Protein AF-A0A1Q5CPW5-F1 (afdb_monomer)

Sequence (130 aa):
MGAISALWARVFDKDPVELLDALRTECDSKAVVSPAGRVMVPNAYDVALAGAVHDELTRRGGRVGPVLTDSLARHAERRGYEWAGPLAVHVTRSDDVPGGRYRVASGVLPHVSADGFPHAESPSGPGGGS

Secondary structure (DSSP, 8-state):
--HHHHHHTTT-SS-HHHHHHHHHHHHHHT-EE-TTS-EEE-SEEEEEEEHHHHHHHHHTT--HHHHHHHHHHHHHHHHT-EESSS-EEEEEEES--TTSSEEEEEE--SS--TT---------PPP---

Mean predicted aligned error: 9.99 Å

pLDDT: mean 78.68, std 18.06, range [39.34, 98.12]

Solvent-accessible surface area (backbone atoms only — not comparable to full-atom values): 7778 Å² total; per-residue (Å²): 140,68,75,64,64,62,61,40,52,73,74,27,98,72,50,51,58,54,61,55,47,52,51,49,48,52,45,62,74,53,50,42,77,43,99,86,74,46,42,32,24,58,12,33,34,45,35,36,22,21,51,75,56,40,52,51,42,53,76,72,70,53,70,58,41,65,54,54,40,52,53,49,53,56,46,31,60,77,71,65,46,40,58,52,47,66,82,36,42,37,70,44,74,29,90,86,41,88,95,45,68,57,50,78,49,74,41,73,44,96,73,68,48,69,86,54,68,77,74,78,73,72,83,77,73,84,86,83,91,133

Foldseek 3Di:
DDDQVVLQCVLDVDDPPVLLVQLLVQQVVQWDQDPVRATEGFQEKEKEFEPSSVVSCVVSPHPPFVVSQVSNVVSCVVVRYDYLEHHGYEYHYDNPPPPDRMDMDGHHDHDDDNPPDPPPPPPPDDDDDD

Structure (mmCIF, N/CA/C/O backbone):
data_AF-A0A1Q5CPW5-F1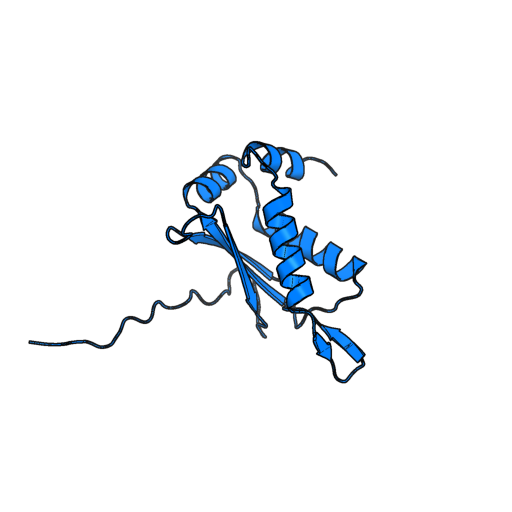
#
_entry.id   AF-A0A1Q5CPW5-F1
#
loop_
_atom_site.group_PDB
_atom_site.id
_atom_site.type_symbol
_atom_site.label_atom_id
_atom_site.label_alt_id
_atom_site.label_comp_id
_atom_site.label_asym_id
_atom_site.label_entity_id
_atom_site.label_seq_id
_atom_site.pdbx_PDB_ins_code
_atom_site.Cartn_x
_atom_site.Cartn_y
_atom_site.Cartn_z
_atom_site.occupancy
_atom_site.B_iso_or_equiv
_atom_site.auth_seq_id
_atom_site.auth_comp_id
_atom_site.auth_asym_id
_atom_site.auth_atom_id
_atom_site.pdbx_PDB_model_num
ATOM 1 N N . MET A 1 1 ? -0.457 12.498 -16.054 1.00 46.72 1 MET A N 1
ATOM 2 C CA . MET A 1 1 ? -0.665 11.035 -15.948 1.00 46.72 1 MET A CA 1
ATOM 3 C C . MET A 1 1 ? -0.018 10.388 -17.168 1.00 46.72 1 MET A C 1
ATOM 5 O O . MET A 1 1 ? -0.587 10.539 -18.234 1.00 46.72 1 MET A O 1
ATOM 9 N N . GLY A 1 2 ? 1.174 9.774 -17.088 1.00 51.56 2 GLY A N 1
ATOM 10 C CA . GLY A 1 2 ? 1.683 9.061 -18.281 1.00 51.56 2 GLY A CA 1
ATOM 11 C C . GLY A 1 2 ? 3.152 8.628 -18.361 1.00 51.56 2 GLY A C 1
ATOM 12 O O . GLY A 1 2 ? 3.454 7.785 -19.191 1.00 51.56 2 GLY A O 1
ATOM 13 N N . ALA A 1 3 ? 4.076 9.126 -17.534 1.00 53.44 3 ALA A N 1
ATOM 14 C CA . ALA A 1 3 ? 5.494 8.761 -17.710 1.00 53.44 3 ALA A CA 1
ATOM 15 C C . ALA A 1 3 ? 5.885 7.425 -17.042 1.00 53.44 3 ALA A C 1
ATOM 17 O O . ALA A 1 3 ? 6.759 6.710 -17.522 1.00 53.44 3 ALA A O 1
ATOM 18 N N . ILE A 1 4 ? 5.221 7.069 -15.942 1.00 52.56 4 ILE A N 1
ATOM 19 C CA . ILE A 1 4 ? 5.583 5.913 -15.107 1.00 52.56 4 ILE A CA 1
ATOM 20 C C . ILE A 1 4 ? 4.935 4.606 -15.572 1.00 52.56 4 ILE A C 1
ATOM 22 O O . ILE A 1 4 ? 5.603 3.582 -15.573 1.00 52.56 4 ILE A O 1
ATOM 26 N N . SER A 1 5 ? 3.695 4.613 -16.067 1.00 55.38 5 SER A N 1
ATOM 27 C CA . SER A 1 5 ? 3.067 3.393 -16.606 1.00 55.38 5 SER A CA 1
ATOM 28 C C . SER A 1 5 ? 3.846 2.810 -17.792 1.00 55.38 5 SER A C 1
ATOM 30 O O . SER A 1 5 ? 4.006 1.596 -17.889 1.00 55.38 5 SER A O 1
ATOM 32 N N . ALA A 1 6 ? 4.398 3.671 -18.652 1.00 55.09 6 ALA A N 1
ATOM 33 C CA . ALA A 1 6 ? 5.160 3.268 -19.833 1.00 55.09 6 ALA A CA 1
ATOM 34 C C . ALA A 1 6 ? 6.502 2.593 -19.496 1.00 55.09 6 ALA A C 1
ATOM 36 O O . ALA A 1 6 ? 6.938 1.691 -20.211 1.00 55.09 6 ALA A O 1
ATOM 37 N N . LEU A 1 7 ? 7.148 3.008 -18.402 1.00 58.81 7 LEU A N 1
ATOM 38 C CA . LEU A 1 7 ? 8.423 2.445 -17.956 1.00 58.81 7 LEU A CA 1
ATOM 39 C C . LEU A 1 7 ? 8.261 1.008 -17.450 1.00 58.81 7 LEU A C 1
ATOM 41 O O . LEU A 1 7 ? 9.077 0.135 -17.735 1.00 58.81 7 LEU A O 1
ATOM 45 N N . TRP A 1 8 ? 7.170 0.781 -16.729 1.00 57.81 8 TRP A N 1
ATOM 46 C CA . TRP A 1 8 ? 6.838 -0.470 -16.072 1.00 57.81 8 TRP A CA 1
ATOM 47 C C . TRP A 1 8 ? 6.230 -1.503 -17.036 1.00 57.81 8 TRP A C 1
ATOM 49 O O . TRP A 1 8 ? 6.572 -2.681 -16.971 1.00 57.81 8 TRP A O 1
ATOM 59 N N . ALA A 1 9 ? 5.419 -1.063 -18.004 1.00 57.97 9 ALA A N 1
ATOM 60 C CA . ALA A 1 9 ? 4.804 -1.928 -19.021 1.00 57.97 9 ALA A CA 1
ATOM 61 C C . ALA A 1 9 ? 5.810 -2.608 -19.965 1.00 57.97 9 ALA A C 1
ATOM 63 O O . ALA A 1 9 ? 5.461 -3.552 -20.659 1.00 57.97 9 ALA A O 1
ATOM 64 N N . ARG A 1 10 ? 7.059 -2.129 -20.005 1.00 55.41 10 ARG A N 1
ATOM 65 C CA . ARG A 1 10 ? 8.126 -2.696 -20.842 1.00 55.41 10 ARG A CA 1
ATOM 66 C C . ARG A 1 10 ? 9.121 -3.582 -20.101 1.00 55.41 10 ARG A C 1
ATOM 68 O O . ARG A 1 10 ? 10.057 -4.052 -20.737 1.00 55.41 10 ARG A O 1
ATOM 75 N N . VAL A 1 11 ? 9.015 -3.695 -18.780 1.00 55.97 11 VAL A N 1
ATOM 76 C CA . VAL A 1 11 ? 9.845 -4.608 -17.965 1.00 55.97 11 VAL A CA 1
ATOM 77 C C . VAL A 1 11 ? 9.120 -5.933 -17.757 1.00 55.97 11 VAL A C 1
ATOM 79 O O . VAL A 1 11 ? 9.725 -6.996 -17.688 1.00 55.97 11 VAL A O 1
ATOM 82 N N . PHE A 1 12 ? 7.793 -5.877 -17.706 1.00 57.06 12 PHE A N 1
ATOM 83 C CA . PHE A 1 12 ? 6.954 -7.043 -17.534 1.00 57.06 12 PHE A CA 1
ATOM 84 C C . PHE A 1 12 ? 6.217 -7.309 -18.847 1.00 57.06 12 PHE A C 1
ATOM 86 O O . PHE A 1 12 ? 5.269 -6.605 -19.174 1.00 57.06 12 PHE A O 1
ATOM 93 N N . ASP A 1 13 ? 6.646 -8.341 -19.585 1.00 53.22 13 ASP A N 1
ATOM 94 C CA . ASP A 1 13 ? 5.977 -8.850 -20.805 1.00 53.22 13 ASP A CA 1
ATOM 95 C C . ASP A 1 13 ? 4.482 -9.170 -20.560 1.00 53.22 13 ASP A C 1
ATOM 97 O O . ASP A 1 13 ? 3.658 -9.164 -21.471 1.00 53.22 13 ASP A O 1
ATOM 101 N N . LYS A 1 14 ? 4.137 -9.399 -19.283 1.00 51.75 14 LYS A N 1
ATOM 102 C CA . LYS A 1 14 ? 2.786 -9.390 -18.720 1.00 51.75 14 LYS A CA 1
ATOM 103 C C . LYS A 1 14 ? 2.787 -8.572 -17.430 1.00 51.75 14 LYS A C 1
ATOM 105 O O . LYS A 1 14 ? 3.429 -8.956 -16.458 1.00 51.75 14 LYS A O 1
ATOM 110 N N . ASP A 1 15 ? 2.134 -7.424 -17.539 1.00 53.22 15 ASP A N 1
ATOM 111 C CA . ASP A 1 15 ? 1.496 -6.603 -16.519 1.00 53.22 15 ASP A CA 1
ATOM 112 C C . ASP A 1 15 ? 2.304 -6.121 -15.299 1.00 53.22 15 ASP A C 1
ATOM 114 O O . ASP A 1 15 ? 2.280 -6.728 -14.230 1.00 53.22 15 ASP A O 1
ATOM 118 N N . PRO A 1 16 ? 2.843 -4.886 -15.351 1.00 62.62 16 PRO A N 1
ATOM 119 C CA . PRO A 1 16 ? 3.074 -4.091 -14.135 1.00 62.62 16 PRO A CA 1
ATOM 120 C C . PRO A 1 16 ? 1.825 -3.909 -13.257 1.00 62.62 16 PRO A C 1
ATOM 122 O O . PRO A 1 16 ? 1.928 -3.485 -12.105 1.00 62.62 16 PRO A O 1
ATOM 125 N N . VAL A 1 17 ? 0.646 -4.221 -13.797 1.00 70.94 17 VAL A N 1
ATOM 126 C CA . VAL A 1 17 ? -0.605 -4.304 -13.053 1.00 70.94 17 VAL A CA 1
ATOM 127 C C . VAL A 1 17 ? -0.550 -5.424 -12.014 1.00 70.94 17 VAL A C 1
ATOM 129 O O . VAL A 1 17 ? -1.056 -5.200 -10.926 1.00 70.94 17 VAL A O 1
ATOM 132 N N . GLU A 1 18 ? 0.123 -6.554 -12.261 1.00 82.56 18 GLU A N 1
ATOM 133 C CA . GLU A 1 18 ? 0.134 -7.689 -11.321 1.00 82.56 18 GLU A CA 1
ATOM 134 C C . GLU A 1 18 ? 0.823 -7.351 -9.991 1.00 82.56 18 GLU A C 1
ATOM 136 O O . GLU A 1 18 ? 0.293 -7.674 -8.930 1.00 82.56 18 GLU A O 1
ATOM 141 N N . LEU A 1 19 ? 1.961 -6.641 -10.006 1.00 86.00 19 LEU A N 1
ATOM 142 C CA . LEU A 1 19 ? 2.610 -6.208 -8.759 1.00 86.00 19 LEU A CA 1
ATOM 143 C C . LEU A 1 19 ? 1.739 -5.201 -7.998 1.00 86.00 19 LEU A C 1
ATOM 145 O O . LEU A 1 19 ? 1.611 -5.282 -6.778 1.00 86.00 19 LEU A O 1
ATOM 149 N N . LEU A 1 20 ? 1.143 -4.243 -8.713 1.00 88.00 20 LEU A N 1
ATOM 150 C CA . LEU A 1 20 ? 0.248 -3.257 -8.108 1.00 88.00 20 LEU A CA 1
ATOM 151 C C . LEU A 1 20 ? -1.003 -3.923 -7.526 1.00 88.00 20 LEU A C 1
ATOM 153 O O . LEU A 1 20 ? -1.480 -3.501 -6.476 1.00 88.00 20 LEU A O 1
ATOM 157 N N . ASP A 1 21 ? -1.525 -4.944 -8.198 1.00 90.12 21 ASP A N 1
ATOM 158 C CA . ASP A 1 21 ? -2.693 -5.706 -7.777 1.00 90.12 21 ASP A CA 1
ATOM 159 C C . ASP A 1 21 ? -2.379 -6.594 -6.572 1.00 90.12 21 ASP A C 1
ATOM 161 O O . ASP A 1 21 ? -3.115 -6.568 -5.589 1.00 90.12 21 ASP A O 1
ATOM 165 N N . ALA A 1 22 ? -1.224 -7.266 -6.569 1.00 91.69 22 ALA A N 1
ATOM 166 C CA . ALA A 1 22 ? -0.734 -8.016 -5.417 1.00 91.69 22 ALA A CA 1
ATOM 167 C C . ALA A 1 22 ? -0.556 -7.113 -4.188 1.00 91.69 22 ALA A C 1
ATOM 169 O O . ALA A 1 22 ? -0.954 -7.478 -3.085 1.00 91.69 22 ALA A O 1
ATOM 170 N N . LEU A 1 23 ? -0.022 -5.904 -4.379 1.00 93.62 23 LEU A N 1
ATOM 171 C CA . LEU A 1 23 ? 0.156 -4.927 -3.307 1.00 93.62 23 LEU A CA 1
ATOM 172 C C . LEU A 1 23 ? -1.185 -4.426 -2.744 1.00 93.62 23 LEU A C 1
ATOM 174 O O . LEU A 1 23 ? -1.348 -4.302 -1.531 1.00 93.62 23 LEU A O 1
ATOM 178 N N . ARG A 1 24 ? -2.165 -4.164 -3.615 1.00 95.12 24 ARG A N 1
ATOM 179 C CA . ARG A 1 24 ? -3.528 -3.781 -3.207 1.00 95.12 24 ARG A CA 1
ATOM 180 C C . ARG A 1 24 ? -4.259 -4.927 -2.520 1.00 95.12 24 ARG A C 1
ATOM 182 O O . ARG A 1 24 ? -4.941 -4.687 -1.531 1.00 95.12 24 ARG A O 1
ATOM 189 N N . THR A 1 25 ? -4.085 -6.147 -3.016 1.00 96.19 25 THR A N 1
ATOM 190 C CA . THR A 1 25 ? -4.659 -7.364 -2.439 1.00 96.19 25 THR A CA 1
ATOM 191 C C . THR A 1 25 ? -4.094 -7.623 -1.048 1.00 96.19 25 THR A C 1
ATOM 193 O O . THR A 1 25 ? -4.864 -7.895 -0.135 1.00 96.19 25 THR A O 1
ATOM 196 N N . GLU A 1 26 ? -2.781 -7.470 -0.850 1.00 96.88 26 GLU A N 1
ATOM 197 C CA . GLU A 1 26 ? -2.163 -7.562 0.479 1.00 96.88 26 GLU A CA 1
ATOM 198 C C . GLU A 1 26 ? -2.745 -6.505 1.433 1.00 96.88 26 GLU A C 1
ATOM 200 O O . GLU A 1 26 ? -3.139 -6.832 2.550 1.00 96.88 26 GLU A O 1
ATOM 205 N N . CYS A 1 27 ? -2.877 -5.254 0.978 1.00 97.56 27 CYS A N 1
ATOM 206 C CA . CYS A 1 27 ? -3.496 -4.175 1.754 1.00 97.56 27 CYS A CA 1
ATOM 207 C C . CYS A 1 27 ? -4.948 -4.503 2.151 1.00 97.56 27 CYS A C 1
ATOM 209 O O . CYS A 1 27 ? -5.297 -4.440 3.330 1.00 97.56 27 CYS A O 1
ATOM 211 N N . ASP A 1 28 ? -5.776 -4.922 1.189 1.00 97.81 28 ASP A N 1
ATOM 212 C CA . ASP A 1 28 ? -7.169 -5.313 1.428 1.00 97.81 28 ASP A CA 1
ATOM 213 C C . ASP A 1 28 ? -7.264 -6.526 2.375 1.00 97.81 28 ASP A C 1
ATOM 215 O O . ASP A 1 28 ? -8.094 -6.542 3.283 1.00 97.81 28 ASP A O 1
ATOM 219 N N . SER A 1 29 ? -6.395 -7.529 2.208 1.00 97.81 29 SER A N 1
ATOM 220 C CA . SER A 1 29 ? -6.390 -8.753 3.020 1.00 97.81 29 SER A CA 1
ATOM 221 C C . SER A 1 29 ? -5.986 -8.517 4.476 1.00 97.81 29 SER A C 1
ATOM 223 O O . SER A 1 29 ? -6.252 -9.369 5.327 1.00 97.81 29 SER A O 1
ATOM 225 N N . LYS A 1 30 ? -5.302 -7.409 4.763 1.00 97.19 30 LYS A N 1
ATOM 226 C CA . LYS A 1 30 ? -4.799 -7.059 6.097 1.00 97.19 30 LYS A CA 1
ATOM 227 C C . LYS A 1 30 ? -5.594 -5.932 6.748 1.00 97.19 30 LYS A C 1
ATOM 229 O O . LYS A 1 30 ? -5.212 -5.461 7.819 1.00 97.19 30 LYS A O 1
ATOM 234 N N . ALA A 1 31 ? -6.689 -5.509 6.122 1.00 97.25 31 ALA A N 1
ATOM 235 C CA . ALA A 1 31 ? -7.590 -4.522 6.681 1.00 97.25 31 ALA A CA 1
ATOM 236 C C . ALA A 1 31 ? -8.273 -5.058 7.952 1.00 97.25 31 ALA A C 1
ATOM 238 O O . ALA A 1 31 ? -8.808 -6.168 7.973 1.00 97.25 31 ALA A O 1
ATOM 239 N N . VAL A 1 32 ? -8.279 -4.256 9.016 1.00 96.44 32 VAL A N 1
ATOM 240 C CA . VAL A 1 32 ? -8.892 -4.588 10.309 1.00 96.44 32 VAL A CA 1
ATOM 241 C C . VAL A 1 32 ? -9.778 -3.450 10.796 1.00 96.44 32 VAL A C 1
ATOM 243 O O . VAL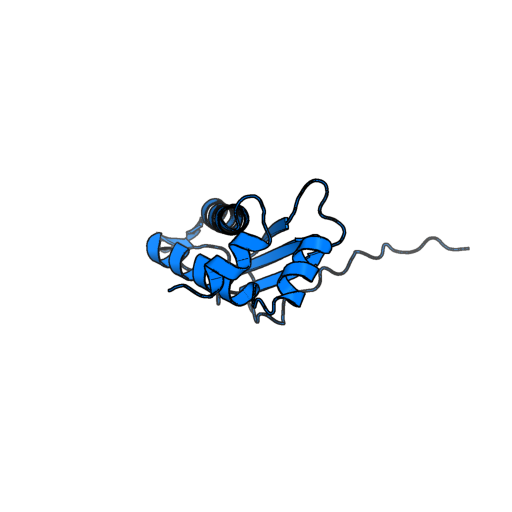 A 1 32 ? -9.469 -2.280 10.602 1.00 96.44 32 VAL A O 1
ATOM 246 N N . VAL A 1 33 ? -10.887 -3.767 11.463 1.00 96.88 33 VAL A N 1
ATOM 247 C CA . VAL A 1 33 ? -11.750 -2.741 12.064 1.00 96.88 33 VAL A CA 1
ATOM 248 C C . VAL A 1 33 ? -11.212 -2.377 13.446 1.00 96.88 33 VAL A C 1
ATOM 250 O O . VAL A 1 33 ? -11.059 -3.232 14.315 1.00 96.88 33 VAL A O 1
ATOM 253 N N . SER A 1 34 ? -10.919 -1.098 13.649 1.00 92.50 34 SER A N 1
ATOM 254 C CA . SER A 1 34 ? -10.499 -0.550 14.939 1.00 92.50 34 SER A CA 1
ATOM 255 C C . SER A 1 34 ? -11.671 -0.458 15.930 1.00 92.50 34 SER A C 1
ATOM 257 O O . SER A 1 34 ? -12.829 -0.376 15.512 1.00 92.50 34 SER A O 1
ATOM 259 N N . PRO A 1 35 ? -11.403 -0.352 17.247 1.00 90.00 35 PRO A N 1
ATOM 260 C CA . PRO A 1 35 ? -12.446 -0.112 18.251 1.00 90.00 35 PRO A CA 1
ATOM 261 C C . PRO A 1 35 ? -13.270 1.163 18.007 1.00 90.00 35 PRO A C 1
ATOM 263 O O . PRO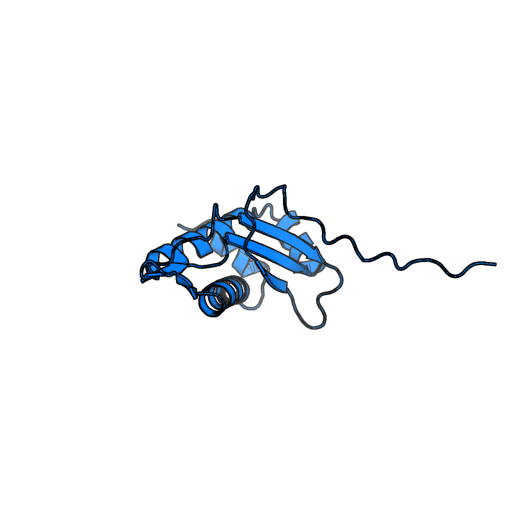 A 1 35 ? -14.406 1.259 18.457 1.00 90.00 35 PRO A O 1
ATOM 266 N N . ALA A 1 36 ? -12.712 2.135 17.280 1.00 92.19 36 ALA A N 1
ATOM 267 C CA . ALA A 1 36 ? -13.386 3.374 16.896 1.00 92.19 36 ALA A CA 1
ATOM 268 C C . ALA A 1 36 ? -14.266 3.233 15.634 1.00 92.19 36 ALA A C 1
ATOM 270 O O . ALA A 1 36 ? -14.778 4.232 15.135 1.00 92.19 36 ALA A O 1
ATOM 271 N N . GLY A 1 37 ? -14.415 2.022 15.084 1.00 93.94 37 GLY A N 1
ATOM 272 C CA . GLY A 1 37 ? -15.224 1.750 13.891 1.00 93.94 37 GLY A CA 1
ATOM 273 C C . GLY A 1 37 ? -14.557 2.119 12.561 1.00 93.94 37 GLY A C 1
ATOM 274 O O . GLY A 1 37 ? -15.210 2.081 11.523 1.00 93.94 37 GLY A O 1
ATOM 275 N N . ARG A 1 38 ? -13.265 2.471 12.569 1.00 94.88 38 ARG A N 1
ATOM 276 C CA . ARG A 1 38 ? -12.483 2.814 11.365 1.00 94.88 38 ARG A CA 1
ATOM 277 C C . ARG A 1 38 ? -11.773 1.581 10.814 1.00 94.88 38 ARG A C 1
ATOM 279 O O . ARG A 1 38 ? -11.284 0.779 11.610 1.00 94.88 38 ARG A O 1
ATOM 286 N N . VAL A 1 39 ? -11.679 1.446 9.491 1.00 97.81 39 VAL A N 1
ATOM 287 C CA . VAL A 1 39 ? -10.939 0.352 8.839 1.00 97.81 39 VAL A CA 1
ATOM 288 C C . VAL A 1 39 ? -9.469 0.746 8.705 1.00 97.81 39 VAL A C 1
ATOM 290 O O . VAL A 1 39 ? -9.135 1.668 7.969 1.00 97.81 39 VAL A O 1
ATOM 293 N N . MET A 1 40 ? -8.603 0.048 9.428 1.00 97.31 40 MET A N 1
ATOM 294 C CA . MET A 1 40 ? -7.164 0.278 9.487 1.00 97.31 40 MET A CA 1
ATOM 295 C C . MET A 1 40 ? -6.420 -0.721 8.603 1.00 97.31 40 MET A C 1
ATOM 297 O O . MET A 1 40 ? -6.763 -1.901 8.584 1.00 97.31 40 MET A O 1
ATOM 301 N N . VAL A 1 41 ? -5.361 -0.274 7.936 1.00 98.12 41 VAL A N 1
ATOM 302 C CA . VAL A 1 41 ? -4.460 -1.104 7.125 1.00 98.12 41 VAL A CA 1
ATOM 303 C C . VAL A 1 41 ? -3.000 -0.947 7.569 1.00 98.12 41 VAL A C 1
ATOM 305 O O . VAL A 1 41 ? -2.642 0.076 8.169 1.00 98.12 41 VAL A O 1
ATOM 308 N N . PRO A 1 42 ? -2.135 -1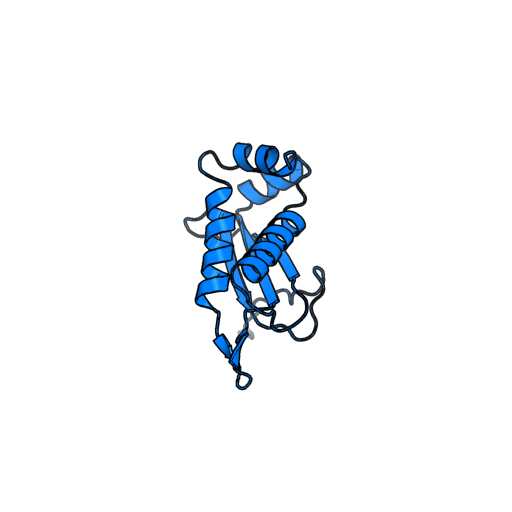.941 7.283 1.00 97.00 42 PRO A N 1
ATOM 309 C CA . PRO A 1 42 ? -0.704 -1.859 7.566 1.00 97.00 42 PRO A CA 1
ATOM 310 C C . PRO A 1 42 ? -0.078 -0.624 6.930 1.00 97.00 42 PRO A C 1
ATOM 312 O O . PRO A 1 42 ? -0.467 -0.248 5.827 1.00 97.00 42 PRO A O 1
ATOM 315 N N . ASN A 1 43 ? 0.902 -0.017 7.594 1.00 95.50 43 ASN A N 1
ATOM 316 C CA . ASN A 1 43 ? 1.560 1.204 7.134 1.00 95.50 43 ASN A CA 1
ATOM 317 C C . ASN A 1 43 ? 2.964 0.962 6.551 1.00 95.50 43 ASN A C 1
ATOM 319 O O . ASN A 1 43 ? 3.548 1.882 5.990 1.00 95.50 43 ASN A O 1
ATOM 323 N N . ALA A 1 44 ? 3.500 -0.254 6.650 1.00 95.38 44 ALA A N 1
ATOM 324 C CA . ALA A 1 44 ? 4.787 -0.628 6.079 1.00 95.38 44 ALA A CA 1
ATOM 325 C C . ALA A 1 44 ? 4.627 -1.810 5.118 1.00 95.38 44 ALA A C 1
ATOM 327 O O . ALA A 1 44 ? 4.002 -2.813 5.466 1.00 95.38 44 ALA A O 1
ATOM 328 N N . TYR A 1 45 ? 5.201 -1.685 3.922 1.00 95.69 45 TYR A N 1
ATOM 329 C CA . TYR A 1 45 ? 5.189 -2.724 2.894 1.00 95.69 45 TYR A CA 1
ATOM 330 C C . TYR A 1 45 ? 6.598 -2.986 2.375 1.00 95.69 45 TYR A C 1
ATOM 332 O O . TYR A 1 45 ? 7.264 -2.062 1.906 1.00 95.69 45 TYR A O 1
ATOM 340 N N . ASP A 1 46 ? 7.005 -4.249 2.390 1.00 93.56 46 ASP A N 1
ATOM 341 C CA . ASP A 1 46 ? 8.244 -4.725 1.785 1.00 93.56 46 ASP A CA 1
ATOM 342 C C . ASP A 1 46 ? 7.938 -5.416 0.460 1.00 93.56 46 ASP A C 1
ATOM 344 O O . ASP A 1 46 ? 7.169 -6.380 0.384 1.00 93.56 46 ASP A O 1
ATOM 348 N N . VAL A 1 47 ? 8.564 -4.917 -0.599 1.00 92.44 47 VAL A N 1
ATOM 349 C CA . VAL A 1 47 ? 8.460 -5.439 -1.956 1.00 92.44 47 VAL A CA 1
ATOM 350 C C . VAL A 1 47 ? 9.822 -5.970 -2.364 1.00 92.44 47 VAL A C 1
ATOM 352 O O . VAL A 1 47 ? 10.709 -5.222 -2.772 1.00 92.44 47 VAL A O 1
ATOM 355 N N . ALA A 1 48 ? 9.979 -7.284 -2.268 1.00 91.00 48 ALA A N 1
ATOM 356 C CA . ALA A 1 48 ? 11.174 -7.962 -2.737 1.00 91.00 48 ALA A CA 1
ATOM 357 C C . ALA A 1 48 ? 11.025 -8.272 -4.229 1.00 91.00 48 ALA A C 1
ATOM 359 O O . ALA A 1 48 ? 10.062 -8.913 -4.650 1.00 91.00 48 ALA A O 1
ATOM 360 N N . LEU A 1 49 ? 11.979 -7.822 -5.035 1.00 88.75 49 LEU A N 1
ATOM 361 C CA . LEU A 1 49 ? 12.034 -8.052 -6.474 1.00 88.75 49 LEU A CA 1
ATOM 362 C C . LEU A 1 49 ? 13.148 -9.042 -6.798 1.00 88.75 49 LEU A C 1
ATOM 364 O O . LEU A 1 49 ? 14.252 -8.935 -6.261 1.00 88.75 49 LEU A O 1
ATOM 368 N N . ALA A 1 50 ? 12.883 -9.956 -7.732 1.00 88.00 50 ALA A N 1
ATOM 369 C CA . ALA A 1 50 ? 13.926 -10.819 -8.272 1.00 88.00 50 ALA A CA 1
ATOM 370 C C . ALA A 1 50 ? 15.052 -9.972 -8.893 1.00 88.00 50 ALA A C 1
ATOM 372 O O . ALA A 1 50 ? 14.779 -8.956 -9.541 1.00 88.00 50 ALA A O 1
ATOM 373 N N . GLY A 1 51 ? 16.309 -10.407 -8.751 1.00 85.12 51 GLY A N 1
ATOM 374 C CA . GLY A 1 51 ? 17.485 -9.655 -9.215 1.00 85.12 51 GLY A CA 1
ATOM 375 C C . GLY A 1 51 ? 17.382 -9.131 -10.651 1.00 85.12 51 GLY A C 1
ATOM 376 O O . GLY A 1 51 ? 17.606 -7.947 -10.891 1.00 85.12 51 GLY A O 1
ATOM 377 N N . ALA A 1 52 ? 16.937 -9.969 -11.593 1.00 81.31 52 ALA A N 1
ATOM 378 C CA . ALA A 1 52 ? 16.765 -9.570 -12.993 1.00 81.31 52 ALA A CA 1
ATOM 379 C C . ALA A 1 52 ? 15.769 -8.405 -13.175 1.00 81.31 52 ALA A C 1
ATOM 381 O O . ALA A 1 52 ? 16.034 -7.481 -13.945 1.00 81.31 52 ALA A O 1
ATOM 382 N N . VAL A 1 53 ? 14.655 -8.429 -12.435 1.00 80.44 53 VAL A N 1
ATOM 383 C CA . VAL A 1 53 ? 13.592 -7.411 -12.475 1.00 80.44 53 VAL A CA 1
ATOM 384 C C . VAL A 1 53 ? 14.064 -6.115 -11.822 1.00 80.44 53 VAL A C 1
ATOM 386 O O . VAL A 1 53 ? 13.898 -5.032 -12.384 1.00 80.44 53 VAL A O 1
ATOM 389 N N . HIS A 1 54 ? 14.682 -6.226 -10.644 1.00 83.88 54 HIS A N 1
ATOM 390 C CA . HIS A 1 54 ? 15.233 -5.087 -9.920 1.00 83.88 54 HIS A CA 1
ATOM 391 C C . HIS A 1 54 ? 16.281 -4.343 -10.761 1.00 83.88 54 HIS A C 1
ATOM 393 O O . HIS A 1 54 ? 16.234 -3.116 -10.897 1.00 83.88 54 HIS A O 1
ATOM 399 N N . ASP A 1 55 ? 17.203 -5.086 -11.375 1.00 82.12 55 ASP A N 1
ATOM 400 C CA . ASP A 1 55 ? 18.269 -4.513 -12.190 1.00 82.12 55 ASP A CA 1
ATOM 401 C C . ASP A 1 55 ? 17.713 -3.854 -13.457 1.00 82.12 55 ASP A C 1
ATOM 403 O O . ASP A 1 55 ? 18.206 -2.810 -13.885 1.00 82.12 55 ASP A O 1
ATOM 407 N N . GLU A 1 56 ? 16.658 -4.412 -14.053 1.00 79.00 56 GLU A N 1
ATOM 408 C CA . GLU A 1 56 ? 16.003 -3.807 -15.210 1.00 79.00 56 GLU A CA 1
ATOM 409 C C . GLU A 1 56 ? 15.305 -2.482 -14.877 1.00 79.00 56 GLU A C 1
ATOM 411 O O . GLU A 1 56 ? 15.476 -1.498 -15.603 1.00 79.00 56 GLU A O 1
ATOM 416 N N . LEU A 1 57 ? 14.570 -2.427 -13.764 1.00 74.94 57 LEU A N 1
ATOM 417 C CA . LEU A 1 57 ? 13.905 -1.204 -13.301 1.00 74.94 57 LEU A CA 1
ATOM 418 C C . LEU A 1 57 ? 14.920 -0.112 -12.941 1.00 74.94 57 LEU A C 1
ATOM 420 O O . LEU A 1 57 ? 14.725 1.057 -13.289 1.00 74.94 57 LEU A O 1
ATOM 424 N N . THR A 1 58 ? 16.033 -0.506 -12.316 1.00 76.62 58 THR A N 1
ATOM 425 C CA . THR A 1 58 ? 17.128 0.398 -11.944 1.00 76.62 58 THR A CA 1
ATOM 426 C C . THR A 1 58 ? 17.829 0.962 -13.180 1.00 76.62 58 THR A C 1
ATOM 428 O O . THR A 1 58 ? 17.987 2.178 -13.292 1.00 76.62 58 THR A O 1
ATOM 431 N N . ARG A 1 59 ? 18.187 0.114 -14.161 1.00 76.25 59 ARG A N 1
ATOM 432 C CA . ARG A 1 59 ? 18.855 0.544 -15.408 1.00 76.25 59 ARG A CA 1
ATOM 433 C C . ARG A 1 59 ? 18.057 1.578 -16.196 1.00 76.25 59 ARG A C 1
ATOM 435 O O . ARG A 1 59 ? 18.643 2.392 -16.901 1.00 76.25 59 ARG A O 1
ATOM 442 N N . ARG A 1 60 ? 16.728 1.546 -16.100 1.00 65.62 60 ARG A N 1
ATOM 443 C CA . ARG A 1 60 ? 15.843 2.470 -16.820 1.00 65.62 60 ARG A CA 1
ATOM 444 C C . ARG A 1 60 ? 15.455 3.709 -15.996 1.00 65.62 60 ARG A C 1
ATOM 446 O O . ARG A 1 60 ? 14.635 4.501 -16.452 1.00 65.62 60 ARG A O 1
ATOM 453 N N . GLY A 1 61 ? 16.038 3.896 -14.806 1.00 59.78 61 GLY A N 1
ATOM 454 C CA . GLY A 1 61 ? 15.855 5.093 -13.974 1.00 59.78 61 GLY A CA 1
ATOM 455 C C . GLY A 1 61 ? 14.509 5.167 -13.245 1.00 59.78 61 GLY A C 1
ATOM 456 O O . GLY A 1 61 ? 14.071 6.252 -12.856 1.00 59.78 61 GLY A O 1
ATOM 457 N N . GLY A 1 62 ? 13.821 4.035 -13.074 1.00 66.69 62 GLY A N 1
ATOM 458 C CA . GLY A 1 62 ? 12.514 3.996 -12.428 1.00 66.69 62 GLY A CA 1
ATOM 459 C C . GLY A 1 62 ? 12.608 4.145 -10.917 1.00 66.69 62 GLY A C 1
ATOM 460 O O . GLY A 1 62 ? 13.164 3.287 -10.239 1.00 66.69 62 GLY A O 1
ATOM 461 N N . ARG A 1 63 ? 11.985 5.188 -10.354 1.00 74.12 63 ARG A N 1
ATOM 462 C CA . ARG A 1 63 ? 11.728 5.251 -8.907 1.00 74.12 63 ARG A CA 1
ATOM 463 C C . ARG A 1 63 ? 10.530 4.374 -8.560 1.00 74.12 63 ARG A C 1
ATOM 465 O O . ARG A 1 63 ? 9.401 4.854 -8.484 1.00 74.12 63 ARG A O 1
ATOM 472 N N . VAL A 1 64 ? 10.794 3.082 -8.389 1.00 80.38 64 VAL A N 1
ATOM 473 C CA . VAL A 1 64 ? 9.775 2.050 -8.161 1.00 80.38 64 VAL A CA 1
ATOM 474 C C . VAL A 1 64 ? 8.994 2.298 -6.870 1.00 80.38 64 VAL A C 1
ATOM 476 O O . VAL A 1 64 ? 7.769 2.366 -6.915 1.00 80.38 64 VAL A O 1
ATOM 479 N N . GLY A 1 65 ? 9.693 2.530 -5.755 1.00 85.88 65 GLY A N 1
ATOM 480 C CA . GLY A 1 65 ? 9.077 2.776 -4.445 1.00 85.88 65 GLY A CA 1
ATOM 481 C C . GLY A 1 65 ? 7.993 3.863 -4.473 1.00 85.88 65 GLY A C 1
ATOM 482 O O . GLY A 1 65 ? 6.842 3.552 -4.189 1.00 85.88 65 GLY A O 1
ATOM 483 N N . PRO A 1 66 ? 8.291 5.103 -4.915 1.00 86.31 66 PRO A N 1
ATOM 484 C CA . PRO A 1 66 ? 7.297 6.178 -4.984 1.00 86.31 66 PRO A CA 1
ATOM 485 C C . PRO A 1 66 ? 6.038 5.860 -5.801 1.00 86.31 66 PRO A C 1
ATOM 487 O O . PRO A 1 66 ? 4.956 6.320 -5.447 1.00 86.31 66 PRO A O 1
ATOM 490 N N . VAL A 1 67 ? 6.153 5.076 -6.879 1.00 85.19 67 VAL A N 1
ATOM 491 C CA . VAL A 1 67 ? 4.992 4.662 -7.688 1.00 85.19 67 VAL A CA 1
ATOM 492 C C . VAL A 1 67 ? 4.104 3.692 -6.912 1.00 85.19 67 VAL A C 1
ATOM 494 O O . VAL A 1 67 ? 2.879 3.824 -6.928 1.00 85.19 67 VAL A O 1
ATOM 497 N N . LEU A 1 68 ? 4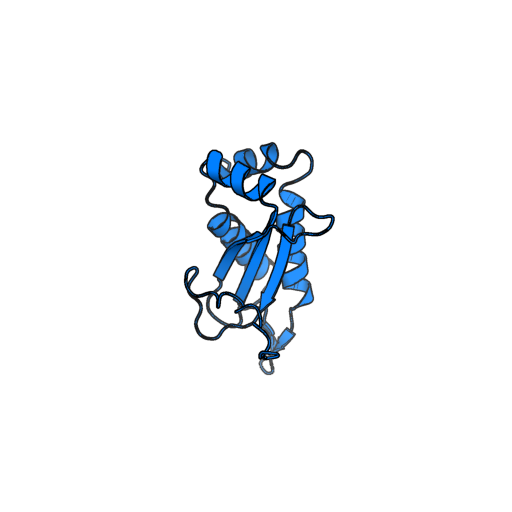.715 2.731 -6.218 1.00 90.00 68 LEU A N 1
ATOM 498 C CA . LEU A 1 68 ? 3.995 1.775 -5.381 1.00 90.00 68 LEU A CA 1
ATOM 499 C C . LEU A 1 68 ? 3.318 2.484 -4.200 1.00 90.00 68 LEU A C 1
ATOM 501 O O . LEU A 1 68 ? 2.136 2.247 -3.949 1.00 90.00 68 LEU A O 1
ATOM 505 N N . THR A 1 69 ? 4.024 3.417 -3.552 1.00 92.50 69 THR A N 1
ATOM 506 C CA . THR A 1 69 ? 3.485 4.254 -2.472 1.00 92.50 69 THR A CA 1
ATOM 507 C C . THR A 1 69 ? 2.277 5.072 -2.933 1.00 92.50 69 THR A C 1
ATOM 509 O O . THR A 1 69 ? 1.234 5.020 -2.288 1.00 92.50 69 THR A O 1
ATOM 512 N N . ASP A 1 70 ? 2.371 5.787 -4.062 1.00 91.25 70 ASP A N 1
ATOM 513 C CA . ASP A 1 70 ? 1.257 6.586 -4.604 1.00 91.25 70 ASP A CA 1
ATOM 514 C C . ASP A 1 70 ? 0.053 5.703 -4.983 1.00 91.25 70 ASP A C 1
ATOM 516 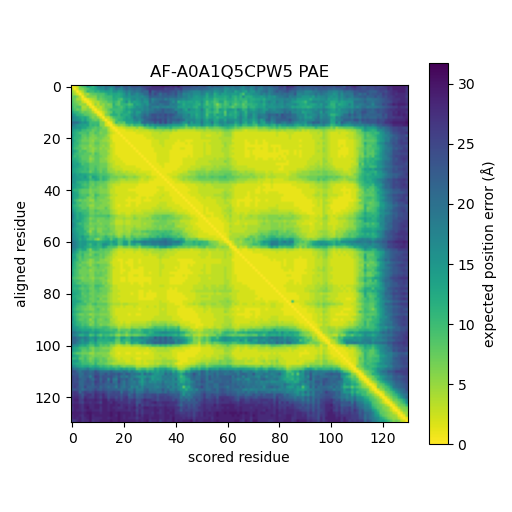O O . ASP A 1 70 ? -1.094 6.052 -4.700 1.00 91.25 70 ASP A O 1
ATOM 520 N N . SER A 1 71 ? 0.291 4.517 -5.554 1.00 91.12 71 SER A N 1
ATOM 521 C CA . SER A 1 71 ? -0.782 3.567 -5.871 1.00 91.12 71 SER A CA 1
ATOM 522 C C . SER A 1 71 ? -1.516 3.070 -4.622 1.00 91.12 71 SER A C 1
ATOM 524 O O . SER A 1 71 ? -2.750 3.013 -4.633 1.00 91.12 71 SER A O 1
ATOM 526 N N . LEU A 1 72 ? -0.781 2.724 -3.557 1.00 94.88 72 LEU A N 1
ATOM 527 C CA . LEU A 1 72 ? -1.355 2.293 -2.280 1.00 94.88 72 LEU A CA 1
ATOM 528 C C . LEU A 1 72 ? -2.119 3.421 -1.592 1.00 94.88 72 LEU A C 1
ATOM 530 O O . LEU A 1 72 ? -3.252 3.200 -1.170 1.00 94.88 72 LEU A O 1
ATOM 534 N N . ALA A 1 73 ? -1.543 4.625 -1.540 1.00 95.94 73 ALA A N 1
ATOM 535 C CA . ALA A 1 73 ? -2.188 5.807 -0.971 1.00 95.94 73 ALA A CA 1
ATOM 536 C C . ALA A 1 73 ? -3.553 6.056 -1.626 1.00 95.94 73 ALA A C 1
ATOM 538 O O . ALA A 1 73 ? -4.580 6.048 -0.949 1.00 95.94 73 ALA A O 1
ATOM 539 N N . ARG A 1 74 ? -3.592 6.127 -2.964 1.00 95.19 74 ARG A N 1
ATOM 540 C CA . ARG A 1 74 ? -4.850 6.298 -3.710 1.00 95.19 74 ARG A CA 1
ATOM 541 C C . ARG A 1 74 ? -5.823 5.138 -3.511 1.00 95.19 74 ARG A C 1
ATOM 543 O O . ARG A 1 74 ? -7.028 5.317 -3.656 1.00 95.19 74 ARG A O 1
ATOM 550 N N . HIS A 1 75 ? -5.325 3.918 -3.304 1.00 95.94 75 HIS A N 1
ATOM 551 C CA . HIS A 1 75 ? -6.177 2.753 -3.059 1.00 95.94 75 HIS A CA 1
ATOM 552 C C . HIS A 1 75 ? -6.867 2.838 -1.703 1.00 95.94 75 HIS A C 1
ATOM 554 O O . HIS A 1 75 ? -8.088 2.714 -1.657 1.00 95.94 75 HIS A O 1
ATOM 560 N N . ALA A 1 76 ? -6.114 3.129 -0.642 1.00 96.25 76 ALA A N 1
ATOM 561 C CA . ALA A 1 76 ? -6.667 3.354 0.689 1.00 96.25 76 ALA A CA 1
ATOM 562 C C . ALA A 1 76 ? -7.679 4.506 0.692 1.00 96.25 76 ALA A C 1
ATOM 564 O O . ALA A 1 76 ? -8.775 4.340 1.220 1.00 96.25 76 ALA A O 1
ATOM 565 N N . GLU A 1 77 ? -7.375 5.616 0.010 1.00 97.38 77 GLU A N 1
ATOM 566 C CA . GLU A 1 77 ? -8.311 6.737 -0.157 1.00 97.38 77 GLU A CA 1
ATOM 567 C C . GLU A 1 77 ? -9.632 6.297 -0.804 1.00 97.38 77 GLU A C 1
ATOM 569 O O . GLU A 1 77 ? -10.705 6.585 -0.279 1.00 97.38 77 GLU A O 1
ATOM 574 N N . ARG A 1 78 ? -9.578 5.548 -1.917 1.00 97.56 78 ARG A N 1
ATOM 575 C CA . ARG A 1 78 ? -10.788 5.037 -2.594 1.00 97.56 78 ARG A CA 1
ATOM 576 C C . ARG A 1 78 ? -11.585 4.058 -1.734 1.00 97.56 78 ARG A C 1
ATOM 578 O O . ARG A 1 78 ? -12.800 3.971 -1.889 1.00 97.56 78 ARG A O 1
ATOM 585 N N . ARG A 1 79 ? -10.903 3.286 -0.889 1.00 97.38 79 ARG A N 1
ATOM 586 C CA . ARG A 1 79 ? -11.507 2.292 0.004 1.00 97.38 79 ARG A CA 1
ATOM 587 C C . ARG A 1 79 ? -12.008 2.886 1.324 1.00 97.38 79 ARG A C 1
ATOM 589 O O . ARG A 1 79 ? -12.769 2.218 2.017 1.00 97.38 79 ARG A O 1
ATOM 596 N N . GLY A 1 80 ? -11.607 4.112 1.665 1.00 97.31 80 GLY A N 1
ATOM 597 C CA . GLY A 1 80 ? -11.883 4.722 2.967 1.00 97.31 80 GLY A CA 1
ATOM 598 C C . GLY A 1 80 ? -11.078 4.096 4.111 1.00 97.31 80 GLY A C 1
ATOM 599 O O . GLY A 1 80 ? -11.572 4.029 5.234 1.00 97.31 80 GLY A O 1
ATOM 600 N N . TYR A 1 81 ? -9.876 3.592 3.824 1.00 98.00 81 TYR A N 1
ATOM 601 C CA . TYR A 1 81 ? -8.989 3.019 4.834 1.00 98.00 81 TYR A CA 1
ATOM 602 C C . TYR A 1 81 ? -8.112 4.075 5.504 1.00 98.00 81 TYR A C 1
ATOM 604 O O . TYR A 1 81 ? -7.774 5.100 4.910 1.00 98.00 81 TYR A O 1
ATOM 612 N N . GLU A 1 82 ? -7.664 3.756 6.713 1.00 97.19 82 GLU A N 1
ATOM 613 C CA . GLU A 1 82 ? -6.676 4.523 7.462 1.00 97.19 82 GLU A CA 1
ATOM 614 C C . GLU A 1 82 ? -5.400 3.723 7.690 1.00 97.19 82 GLU A C 1
ATOM 616 O O . GLU A 1 82 ? -5.423 2.520 7.937 1.00 97.19 82 GLU A O 1
ATOM 621 N N . TRP A 1 83 ? -4.260 4.398 7.624 1.00 96.38 83 TRP A N 1
ATOM 622 C CA . TRP A 1 83 ? -2.971 3.764 7.856 1.00 96.38 83 TRP A CA 1
ATOM 623 C C . TRP A 1 83 ? -2.688 3.648 9.352 1.00 96.38 83 TRP A C 1
ATOM 625 O O . TRP A 1 83 ? -2.897 4.593 10.113 1.00 96.38 83 TRP A O 1
ATOM 635 N N . ALA A 1 84 ? -2.121 2.518 9.772 1.00 93.31 84 ALA A N 1
ATOM 636 C CA . ALA A 1 84 ? -1.604 2.310 11.125 1.00 93.31 84 ALA A CA 1
ATOM 637 C C . ALA A 1 84 ? -0.282 3.067 11.397 1.00 93.31 84 ALA A C 1
ATOM 639 O O . ALA A 1 84 ? 0.663 2.508 11.945 1.00 93.31 84 ALA A O 1
ATOM 640 N N . GLY A 1 85 ? -0.205 4.333 10.980 1.00 92.38 85 GLY A N 1
ATOM 641 C CA . GLY A 1 85 ? 0.992 5.176 10.994 1.00 92.38 85 GLY A CA 1
ATOM 642 C C . GLY A 1 85 ? 1.298 5.776 9.615 1.00 92.38 85 GLY A C 1
ATOM 643 O O . GLY A 1 85 ? 0.499 5.633 8.691 1.00 92.38 85 GLY A O 1
ATOM 644 N N . PRO A 1 86 ? 2.447 6.454 9.439 1.00 93.19 86 PRO A N 1
ATOM 645 C CA . PRO A 1 86 ? 2.870 6.947 8.128 1.00 93.19 86 PRO A CA 1
ATOM 646 C C . PRO A 1 86 ? 3.025 5.784 7.143 1.00 93.19 86 PRO A C 1
ATOM 648 O O . PRO A 1 86 ? 3.539 4.742 7.532 1.00 93.19 86 PRO A O 1
ATOM 651 N N . LEU A 1 87 ? 2.599 5.948 5.889 1.00 94.50 87 LEU A N 1
ATOM 652 C CA . LEU A 1 87 ? 2.779 4.923 4.858 1.00 94.50 87 LEU A CA 1
ATOM 653 C C . LEU A 1 87 ? 4.229 4.908 4.355 1.00 94.50 87 LEU A C 1
ATOM 655 O O . LEU A 1 87 ? 4.738 5.935 3.900 1.00 94.50 87 LEU A O 1
ATOM 659 N N . ALA A 1 88 ? 4.849 3.732 4.325 1.00 92.25 88 ALA A N 1
ATOM 660 C CA . ALA A 1 88 ? 6.108 3.495 3.636 1.00 92.25 88 ALA A CA 1
ATOM 661 C C . ALA A 1 88 ? 6.078 2.202 2.820 1.00 92.25 88 ALA A C 1
ATOM 663 O O . ALA A 1 88 ? 5.524 1.183 3.232 1.00 92.25 88 ALA A O 1
ATOM 664 N N . VAL A 1 89 ? 6.737 2.256 1.666 1.00 93.25 89 VAL A N 1
ATOM 665 C CA . VAL A 1 89 ? 6.969 1.104 0.798 1.00 93.25 89 VAL A CA 1
ATOM 666 C C . VAL A 1 89 ? 8.459 1.021 0.530 1.00 93.25 89 VAL A C 1
ATOM 668 O O . VAL A 1 89 ? 9.054 1.984 0.040 1.00 93.25 89 VAL A O 1
ATOM 671 N N . HIS A 1 90 ? 9.044 -0.125 0.835 1.00 91.75 90 HIS A N 1
ATOM 672 C CA . HIS A 1 90 ? 10.447 -0.408 0.608 1.00 91.75 90 HIS A CA 1
ATOM 673 C C . HIS A 1 90 ? 10.601 -1.483 -0.446 1.00 91.75 90 HIS A C 1
ATOM 675 O O . HIS A 1 90 ? 9.823 -2.430 -0.529 1.00 91.75 90 HIS A O 1
ATOM 681 N N . VAL A 1 91 ? 11.578 -1.269 -1.317 1.00 89.88 91 VAL A N 1
ATOM 682 C CA . VAL A 1 91 ? 11.813 -2.111 -2.479 1.00 89.88 91 VAL A CA 1
ATOM 683 C C . VAL A 1 91 ? 13.214 -2.659 -2.344 1.00 89.88 91 VAL A C 1
ATOM 685 O O . VAL A 1 91 ? 14.175 -1.894 -2.349 1.00 89.88 91 VAL A O 1
ATOM 688 N N . THR A 1 92 ? 13.320 -3.975 -2.232 1.00 89.69 92 THR A N 1
ATOM 689 C CA . THR A 1 92 ? 14.594 -4.669 -2.067 1.00 89.69 92 THR A CA 1
ATOM 690 C C . THR A 1 92 ? 14.830 -5.623 -3.222 1.00 89.69 92 THR A C 1
ATOM 692 O O . THR A 1 92 ? 13.902 -6.157 -3.833 1.00 89.69 92 THR A O 1
ATOM 695 N N . ARG A 1 93 ? 16.102 -5.845 -3.541 1.00 89.56 93 ARG A N 1
ATOM 696 C CA . ARG A 1 93 ? 16.515 -6.957 -4.390 1.00 89.56 93 ARG A CA 1
ATOM 697 C C . ARG A 1 93 ? 16.583 -8.219 -3.532 1.00 89.56 93 ARG A C 1
ATOM 699 O O . ARG A 1 93 ? 17.201 -8.190 -2.474 1.00 89.56 93 ARG A O 1
ATOM 706 N N . SER A 1 94 ? 15.993 -9.311 -4.006 1.00 87.50 94 SER A N 1
ATOM 707 C CA . SER A 1 94 ? 16.107 -10.630 -3.382 1.00 87.50 94 SER A CA 1
ATOM 708 C C . SER A 1 94 ? 16.477 -11.683 -4.421 1.00 87.50 94 SER A C 1
ATOM 710 O O . SER A 1 94 ? 15.906 -11.720 -5.515 1.00 87.50 94 SER A O 1
ATOM 712 N N . ASP A 1 95 ? 17.424 -12.546 -4.062 1.00 79.12 95 ASP A N 1
ATOM 713 C CA . ASP A 1 95 ? 17.796 -13.721 -4.854 1.00 79.12 95 ASP A CA 1
ATOM 714 C C . ASP A 1 95 ? 16.926 -14.943 -4.490 1.00 79.12 95 ASP A C 1
ATOM 716 O O . ASP A 1 95 ? 16.851 -15.904 -5.254 1.00 79.12 95 ASP A O 1
ATOM 720 N N . ASP A 1 96 ? 16.193 -14.867 -3.371 1.00 76.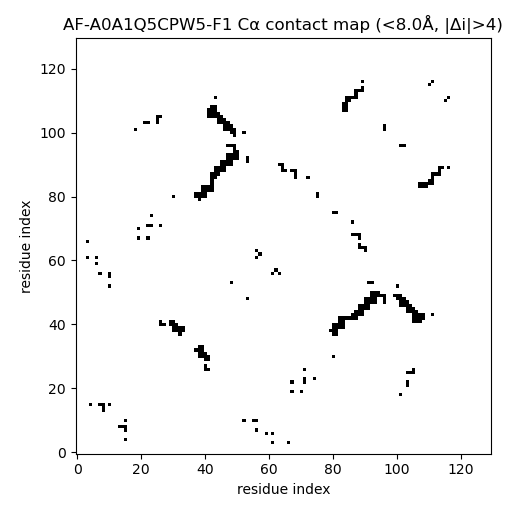88 96 ASP A N 1
ATOM 721 C CA . ASP A 1 96 ? 15.213 -15.860 -2.928 1.00 76.88 96 ASP A CA 1
ATOM 722 C C . ASP A 1 96 ? 13.787 -15.367 -3.222 1.00 76.88 96 ASP A C 1
ATOM 724 O O . ASP A 1 96 ? 13.063 -14.860 -2.361 1.00 76.88 96 ASP A O 1
ATOM 728 N N . VAL A 1 97 ? 13.384 -15.475 -4.490 1.00 80.44 97 VAL A N 1
ATOM 729 C CA . VAL A 1 97 ? 11.978 -15.350 -4.914 1.00 80.44 97 VAL A CA 1
ATOM 730 C C . VAL A 1 97 ? 11.603 -16.617 -5.694 1.00 80.44 97 VAL A C 1
ATOM 732 O O . VAL A 1 97 ? 11.552 -16.602 -6.928 1.00 80.44 97 VAL A O 1
ATOM 735 N N . PRO A 1 98 ? 11.395 -17.757 -5.007 1.00 57.44 98 PRO A N 1
ATOM 736 C CA . PRO A 1 98 ? 11.205 -19.042 -5.669 1.00 57.44 98 PRO A CA 1
ATOM 737 C C . PRO A 1 98 ? 9.929 -19.033 -6.524 1.00 57.44 98 PRO A C 1
ATOM 739 O O . PRO A 1 98 ? 8.824 -18.902 -6.004 1.00 57.44 98 PRO A O 1
ATOM 742 N N . GLY A 1 99 ? 10.075 -19.161 -7.847 1.00 64.25 99 GLY A N 1
ATOM 743 C CA . GLY A 1 99 ? 8.947 -19.271 -8.782 1.00 64.25 99 GLY A CA 1
ATOM 744 C C . GLY A 1 99 ? 8.212 -17.964 -9.112 1.00 64.25 99 GLY A C 1
ATOM 745 O O . GLY A 1 99 ? 7.166 -18.021 -9.755 1.00 64.25 99 GLY A O 1
ATOM 746 N N . GLY A 1 100 ? 8.734 -16.798 -8.714 1.00 72.06 100 GLY A N 1
ATOM 747 C CA . GLY A 1 100 ? 8.052 -15.515 -8.904 1.00 72.06 100 GLY A CA 1
ATOM 748 C C . GLY A 1 100 ? 8.972 -14.362 -9.304 1.00 72.06 100 GLY A C 1
ATOM 749 O O . GLY A 1 100 ? 10.186 -14.409 -9.137 1.00 72.06 100 GLY A O 1
ATOM 750 N N . ARG A 1 101 ? 8.375 -13.292 -9.842 1.00 81.88 101 ARG A N 1
ATOM 751 C CA . ARG A 1 101 ? 9.083 -12.043 -10.190 1.00 81.88 101 ARG A CA 1
ATOM 752 C C . ARG A 1 101 ? 9.228 -11.094 -8.994 1.00 81.88 101 ARG A C 1
ATOM 754 O O . ARG A 1 101 ? 10.098 -10.223 -9.008 1.00 81.88 101 ARG A O 1
ATOM 761 N N . TYR A 1 102 ? 8.366 -11.249 -7.990 1.00 87.25 102 TYR A N 1
ATOM 762 C CA . TYR A 1 102 ? 8.299 -10.407 -6.802 1.00 87.25 102 TYR A CA 1
ATOM 763 C C . TYR A 1 102 ? 7.637 -11.139 -5.625 1.00 87.25 102 TYR A C 1
ATOM 765 O O . TYR A 1 102 ? 6.945 -12.142 -5.809 1.00 87.25 102 TYR A O 1
ATOM 773 N N . ARG A 1 103 ? 7.804 -10.587 -4.423 1.00 89.56 103 ARG A N 1
ATOM 774 C CA . ARG A 1 103 ? 7.068 -10.923 -3.200 1.00 89.56 103 ARG A CA 1
ATOM 775 C C . ARG A 1 103 ? 6.645 -9.626 -2.514 1.00 89.56 103 ARG A C 1
ATOM 777 O O . ARG A 1 103 ? 7.413 -8.669 -2.490 1.00 89.56 103 ARG A O 1
ATOM 784 N N . VAL A 1 104 ? 5.442 -9.620 -1.948 1.00 92.62 104 VAL A N 1
ATOM 785 C CA . VAL A 1 104 ? 4.920 -8.516 -1.136 1.00 92.62 104 VAL A CA 1
ATOM 786 C C . VAL A 1 104 ? 4.680 -9.026 0.280 1.00 92.62 104 VAL A C 1
ATOM 788 O O . VAL A 1 104 ? 4.116 -10.104 0.457 1.00 92.62 104 VAL A O 1
ATOM 791 N N . ALA A 1 105 ? 5.112 -8.256 1.271 1.00 92.69 105 ALA A N 1
ATOM 792 C CA . ALA A 1 105 ? 4.779 -8.454 2.674 1.00 92.69 105 ALA A CA 1
ATOM 793 C C . ALA A 1 105 ? 4.378 -7.114 3.299 1.00 92.69 105 ALA A C 1
ATOM 795 O O . ALA A 1 105 ? 4.809 -6.055 2.841 1.00 92.69 105 ALA A O 1
ATOM 796 N N . SER A 1 106 ? 3.552 -7.159 4.342 1.00 94.38 106 SER A N 1
ATOM 797 C CA . SER A 1 106 ? 3.084 -5.966 5.044 1.00 94.38 106 SER A CA 1
ATOM 798 C C . SER A 1 106 ? 3.178 -6.111 6.562 1.00 94.38 106 SER A C 1
ATOM 800 O O . SER A 1 106 ? 3.137 -7.217 7.109 1.00 94.38 106 SER A O 1
ATOM 802 N N . GLY A 1 107 ? 3.298 -4.978 7.250 1.00 92.25 107 GLY A N 1
ATOM 803 C CA . GLY A 1 107 ? 3.385 -4.912 8.702 1.00 92.25 107 GLY A CA 1
ATOM 804 C C . GLY A 1 107 ? 2.983 -3.550 9.260 1.00 92.25 107 GLY A C 1
ATOM 805 O O . GLY A 1 107 ? 2.840 -2.562 8.535 1.00 92.25 107 GLY A O 1
ATOM 806 N N . VAL A 1 108 ? 2.785 -3.509 10.576 1.00 91.25 108 VAL A N 1
ATOM 807 C CA . VAL A 1 108 ? 2.562 -2.265 11.318 1.00 91.25 108 VAL A CA 1
ATOM 808 C C . VAL A 1 108 ? 3.873 -1.874 11.989 1.00 91.25 108 VAL A C 1
ATOM 810 O O . VAL A 1 108 ? 4.358 -2.603 12.853 1.00 91.25 108 VAL A O 1
ATOM 813 N N . LEU A 1 109 ? 4.442 -0.733 11.596 1.00 84.94 109 LEU A N 1
ATOM 814 C CA . LEU A 1 109 ? 5.682 -0.201 12.163 1.00 84.94 109 LEU A CA 1
ATOM 815 C C . LEU A 1 109 ? 5.428 1.184 12.786 1.00 84.94 109 LEU A C 1
ATOM 817 O O . LEU A 1 109 ? 4.998 2.096 12.078 1.00 84.94 109 LEU A O 1
ATOM 821 N N . PRO A 1 110 ? 5.720 1.380 14.089 1.00 68.19 110 PRO A N 1
ATOM 822 C CA . PRO A 1 110 ? 5.410 2.625 14.798 1.00 68.19 110 PRO A CA 1
ATOM 823 C C . PRO A 1 110 ? 6.293 3.816 14.384 1.00 68.19 110 PRO A C 1
ATOM 825 O O . PRO A 1 110 ? 5.886 4.959 14.567 1.00 68.19 110 PRO A O 1
ATOM 828 N N . HIS A 1 111 ? 7.483 3.566 13.824 1.00 59.62 111 HIS A N 1
ATOM 829 C CA . HIS A 1 111 ? 8.418 4.590 13.341 1.00 59.62 111 HIS A CA 1
ATOM 830 C C . HIS A 1 111 ? 8.900 4.187 11.951 1.00 59.62 111 HIS A C 1
ATOM 832 O O . HIS A 1 111 ? 9.830 3.394 11.832 1.00 59.62 111 HIS A O 1
ATOM 838 N N . VAL A 1 112 ? 8.253 4.686 10.899 1.00 54.78 112 VAL A N 1
ATOM 839 C CA . VAL A 1 112 ? 8.632 4.325 9.533 1.00 54.78 112 VAL A CA 1
ATOM 840 C C . VAL A 1 112 ? 9.205 5.524 8.785 1.00 54.78 112 VAL A C 1
ATOM 842 O O . VAL A 1 112 ? 8.627 6.607 8.737 1.00 54.78 112 VAL A O 1
ATOM 845 N N . SER A 1 113 ? 10.385 5.321 8.215 1.00 55.12 113 SER A N 1
ATOM 846 C CA . SER A 1 113 ? 10.952 6.106 7.120 1.00 55.12 113 SER A CA 1
ATOM 847 C C . SER A 1 113 ? 11.276 5.111 6.010 1.00 55.12 113 SER A C 1
ATOM 849 O O . SER A 1 113 ? 11.555 3.953 6.311 1.00 55.12 113 SER A O 1
ATOM 851 N N . ALA A 1 114 ? 11.246 5.518 4.737 1.00 54.28 114 ALA A N 1
ATOM 852 C CA . ALA A 1 11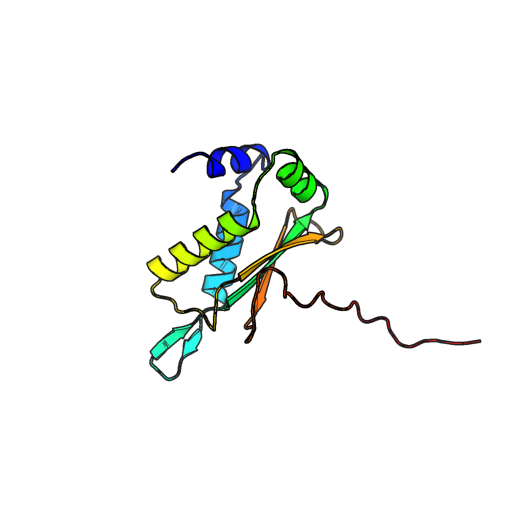4 ? 1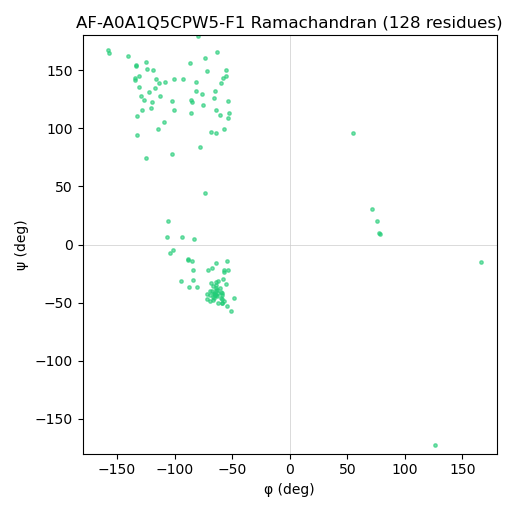1.566 4.610 3.624 1.00 54.28 114 ALA A CA 1
ATOM 853 C C . ALA A 1 114 ? 12.971 3.973 3.745 1.00 54.28 114 ALA A C 1
ATOM 855 O O . ALA A 1 114 ? 13.205 2.910 3.185 1.00 54.28 114 ALA A O 1
ATOM 856 N N . ASP A 1 115 ? 13.860 4.608 4.514 1.00 55.00 115 ASP A N 1
ATOM 857 C CA . ASP A 1 115 ? 15.223 4.164 4.842 1.00 55.00 115 ASP A CA 1
ATOM 858 C C . ASP A 1 115 ? 15.302 3.255 6.093 1.00 55.00 115 ASP A C 1
ATOM 860 O O . ASP A 1 115 ? 16.326 2.647 6.370 1.00 55.00 115 ASP A O 1
ATOM 864 N N . GLY A 1 116 ? 14.226 3.173 6.885 1.00 52.22 116 GLY A N 1
ATOM 865 C CA . GLY A 1 116 ? 14.211 2.592 8.234 1.00 52.22 116 GLY A CA 1
ATOM 866 C C . GLY A 1 116 ? 13.558 1.216 8.341 1.00 52.22 116 GLY A C 1
ATOM 867 O O . GLY A 1 116 ? 13.123 0.838 9.428 1.00 52.22 116 GLY A O 1
ATOM 868 N N . PHE A 1 117 ? 13.430 0.483 7.235 1.00 51.34 117 PHE A N 1
ATOM 869 C CA . PHE A 1 117 ? 12.972 -0.900 7.304 1.00 51.34 117 PHE A CA 1
ATOM 870 C C . PHE A 1 117 ? 14.027 -1.725 8.043 1.00 51.34 117 PHE A C 1
ATOM 872 O O . PHE A 1 117 ? 15.196 -1.685 7.648 1.00 51.34 117 PHE A O 1
ATOM 879 N N . PRO A 1 118 ? 13.663 -2.457 9.113 1.00 52.59 118 PRO A N 1
ATOM 880 C CA . PRO A 1 118 ? 14.607 -3.354 9.749 1.00 52.59 118 PRO A CA 1
ATOM 881 C C . PRO A 1 118 ? 15.014 -4.376 8.691 1.00 52.59 118 PRO A C 1
ATOM 883 O O . PRO A 1 118 ? 14.193 -5.177 8.245 1.00 52.59 118 PRO A O 1
ATOM 886 N N . HIS A 1 119 ? 16.273 -4.317 8.249 1.00 48.16 119 HIS A N 1
ATOM 887 C CA . HIS A 1 119 ? 16.873 -5.417 7.514 1.00 48.16 119 HIS A CA 1
ATOM 888 C C . HIS A 1 119 ? 16.640 -6.638 8.392 1.00 48.16 119 HIS A C 1
ATOM 890 O O . HIS A 1 119 ? 17.110 -6.651 9.529 1.00 48.16 119 HIS A O 1
ATOM 896 N N . ALA A 1 120 ? 15.819 -7.583 7.928 1.00 47.06 120 ALA A N 1
ATOM 897 C CA . ALA A 1 120 ? 15.584 -8.815 8.652 1.00 47.06 120 ALA A CA 1
ATOM 898 C C . ALA A 1 120 ? 16.955 -9.461 8.843 1.00 47.06 120 ALA A C 1
ATOM 900 O O . ALA A 1 120 ? 17.525 -10.022 7.908 1.00 47.06 120 ALA A O 1
ATOM 901 N N . GLU A 1 121 ? 17.515 -9.271 10.034 1.00 39.34 121 GLU A N 1
ATOM 902 C CA . GLU A 1 121 ? 18.748 -9.885 10.472 1.00 39.34 121 GLU A CA 1
ATOM 903 C C . GLU A 1 121 ? 18.522 -11.379 10.261 1.00 39.34 121 GLU A C 1
ATOM 905 O O . GLU A 1 121 ? 17.659 -11.990 10.898 1.00 39.34 121 GLU A O 1
ATOM 910 N N . SER A 1 122 ? 19.201 -11.946 9.262 1.00 40.41 122 SER A N 1
ATOM 911 C CA . SER A 1 122 ? 19.194 -13.389 9.061 1.00 40.41 122 SER A CA 1
ATOM 912 C C . SER A 1 122 ? 19.608 -13.995 10.398 1.00 40.41 122 SER A C 1
ATOM 914 O O . SER A 1 122 ? 20.666 -13.598 10.897 1.00 40.41 122 SER A O 1
ATOM 916 N N . PRO A 1 123 ? 18.816 -14.892 11.017 1.00 46.03 123 PRO A N 1
ATOM 917 C CA . PRO A 1 123 ? 19.206 -15.489 12.279 1.00 46.03 123 PRO A CA 1
ATOM 918 C C . PRO A 1 123 ? 20.462 -16.318 12.017 1.00 46.03 123 PRO A C 1
ATOM 920 O O . PRO A 1 123 ? 20.402 -17.454 11.550 1.00 46.03 123 PRO A O 1
ATOM 923 N N . SER A 1 124 ? 21.619 -15.714 12.274 1.00 52.09 124 SER A N 1
ATOM 924 C CA . SER A 1 124 ? 22.892 -16.408 12.337 1.00 52.09 124 SER A CA 1
ATOM 925 C C . SER A 1 124 ? 22.799 -17.280 13.580 1.00 52.09 124 SER A C 1
ATOM 927 O O . SER A 1 124 ? 22.908 -16.794 14.705 1.00 52.09 124 SER A O 1
ATOM 929 N N . GLY A 1 125 ? 22.447 -18.550 13.373 1.00 51.75 125 GLY A N 1
ATOM 930 C CA . GLY A 1 125 ? 22.289 -19.525 14.447 1.00 51.75 125 GLY A CA 1
ATOM 931 C C . GLY A 1 125 ? 23.558 -19.628 15.306 1.00 51.75 125 GLY A C 1
ATOM 932 O O . GLY A 1 125 ? 24.663 -19.410 14.801 1.00 51.75 125 GLY A O 1
ATOM 933 N N . PRO A 1 126 ? 23.430 -19.956 16.603 1.00 61.12 126 PRO A N 1
ATOM 934 C CA . PRO A 1 126 ? 24.577 -20.081 17.488 1.00 61.12 126 PRO A CA 1
ATOM 935 C C . PRO A 1 126 ? 25.385 -21.346 17.155 1.00 61.12 126 PRO A C 1
ATOM 937 O O . PRO A 1 126 ? 24.850 -22.344 16.673 1.00 61.12 126 PRO A O 1
ATOM 940 N N . GLY A 1 127 ? 26.693 -21.256 17.400 1.00 51.03 127 GLY A N 1
ATOM 941 C CA . GLY A 1 127 ? 27.733 -22.154 16.907 1.00 51.03 127 GLY A CA 1
ATOM 942 C C . GLY A 1 127 ? 27.684 -23.623 17.342 1.00 51.03 127 GLY A C 1
ATOM 943 O O . GLY A 1 127 ? 27.046 -24.009 18.318 1.00 51.03 127 GLY A O 1
ATOM 944 N N . GLY A 1 128 ? 28.473 -24.425 16.627 1.00 45.34 128 GLY A N 1
ATOM 945 C CA . GLY A 1 128 ? 28.959 -25.739 17.040 1.00 45.34 128 GLY A CA 1
ATOM 946 C C . GLY A 1 128 ? 30.476 -25.756 16.866 1.00 45.34 128 GLY A C 1
ATOM 947 O O . GLY A 1 128 ? 30.966 -25.537 15.762 1.00 45.34 128 GLY A O 1
ATOM 948 N N . GLY A 1 129 ? 31.199 -25.899 17.975 1.00 52.94 129 GLY A N 1
ATOM 949 C CA . GLY A 1 129 ? 32.649 -25.749 18.043 1.00 52.94 129 GLY A CA 1
ATOM 950 C C . GLY A 1 129 ? 33.462 -26.951 17.572 1.00 52.94 129 GLY A C 1
ATOM 951 O O . GLY A 1 129 ? 32.939 -28.009 17.224 1.00 52.94 129 GLY A O 1
ATOM 952 N N . SER A 1 130 ? 34.775 -26.764 17.633 1.00 53.41 130 SER A N 1
ATOM 953 C CA . SER A 1 130 ? 35.793 -27.753 18.002 1.00 53.41 130 SER A CA 1
ATOM 954 C C . SER A 1 130 ? 37.027 -26.997 18.478 1.00 53.41 130 SER A C 1
ATOM 956 O O . SER A 1 130 ? 37.306 -25.929 17.886 1.00 53.41 130 SER A O 1
#

Nearest PDB structures (foldseek):
  2lc0-assembly1_A  TM=7.786E-01  e=9.395E-07  Mycobacterium tuberculosis H37Rv
  6x6s-assembly1_AA  TM=4.638E-01  e=4.630E+00  Helicobacter pylori
  6def-assembly3_C  TM=2.024E-01  e=3.549E+00  Thermochaetoides thermophila DSM 1495
  6vjf-assembly2_C  TM=1.663E-01  e=4.630E+00  Thermochaetoides thermophila DSM 1495

Radius of gyration: 16.56 Å; Cα contacts (8 Å, |Δi|>4): 173; chains: 1; bounding box: 51×39×39 Å